Protein AF-A0A150UNR0-F1 (afdb_monomer_lite)

pLDDT: mean 86.09, std 13.55, range [34.5, 97.44]

Foldseek 3Di:
DDDPPPQQDDQDQAPDPQQAAAELEPLVVSLVSLVVRCVVRVPAFLRSLVCVLSRYDPVCSVVSVVLCVVQSGSVRSSVVSCVVRVVVHVVVVVVVVVVVVVVVVVCVVVPDDDD

Radius of gyration: 19.93 Å; chains: 1; bounding box: 59×33×53 Å

Sequence (115 aa):
MNYTQVFMTPLPYPGSSEAPFFTGDNITSFLRDYKRMILRCGCPDNRAAMLMEAYCDEGTVSQVRALQEDYPTLHALADAMKERFSQFDKEQYLGTIEALTQYVEEVLRRGPVDI

Secondary structure (DSSP, 8-state):
-------PPPPPPTTSTTS--B-SS-HHHHHHHHHHHHHHHT--HHHHHHTGGGGB-HHHHHHHHHHHHH--SHHHHHHHHHHHHHHHHHHHHHHHHHHHHHHHHHHHHH-----

Structure (mmCIF, N/CA/C/O backbone):
data_AF-A0A150UNR0-F1
#
_entry.id   AF-A0A150UNR0-F1
#
loop_
_atom_site.group_PDB
_atom_site.id
_atom_site.type_symbol
_atom_site.label_atom_id
_atom_site.label_alt_id
_atom_site.label_comp_id
_atom_site.label_asym_id
_atom_site.label_entity_id
_atom_site.label_seq_id
_atom_site.pdbx_PDB_ins_code
_atom_site.Cartn_x
_atom_site.Cartn_y
_atom_site.Cartn_z
_atom_site.occupancy
_atom_site.B_iso_or_equiv
_atom_site.auth_seq_id
_atom_site.auth_comp_id
_atom_site.auth_asym_id
_atom_site.auth_atom_id
_atom_site.pdbx_PDB_model_num
ATOM 1 N N . MET A 1 1 ? 32.239 -11.890 -19.009 1.00 34.50 1 MET A N 1
ATOM 2 C CA . MET A 1 1 ? 31.241 -11.259 -18.120 1.00 34.50 1 MET A CA 1
ATOM 3 C C . MET A 1 1 ? 30.105 -12.248 -17.939 1.00 34.50 1 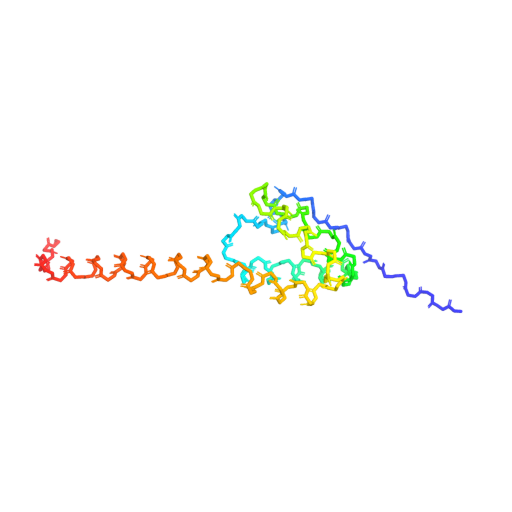MET A C 1
ATOM 5 O O . MET A 1 1 ? 29.448 -12.560 -18.921 1.00 34.50 1 MET A O 1
ATOM 9 N N . ASN A 1 2 ? 29.929 -12.800 -16.736 1.00 36.88 2 ASN A N 1
ATOM 10 C CA . ASN A 1 2 ? 28.754 -13.613 -16.422 1.00 36.88 2 ASN A CA 1
ATOM 11 C C . ASN A 1 2 ? 27.621 -12.657 -16.057 1.00 36.88 2 ASN A C 1
ATOM 13 O O . ASN A 1 2 ? 27.658 -12.038 -14.997 1.00 36.88 2 ASN A O 1
ATOM 17 N N . TYR A 1 3 ? 26.642 -12.512 -16.946 1.00 45.09 3 TYR A N 1
ATOM 18 C CA . TYR A 1 3 ? 25.364 -11.924 -16.574 1.00 45.09 3 TYR A CA 1
ATOM 19 C C . TYR A 1 3 ? 24.649 -12.969 -15.726 1.00 45.09 3 TYR A C 1
ATOM 21 O O . TYR A 1 3 ? 24.158 -13.964 -16.254 1.00 45.09 3 TYR A O 1
ATOM 29 N N . THR A 1 4 ? 24.634 -12.789 -14.406 1.00 51.91 4 THR A N 1
ATOM 30 C CA . THR A 1 4 ? 23.698 -13.519 -13.553 1.00 51.91 4 THR A CA 1
ATOM 31 C C . THR A 1 4 ? 22.308 -13.137 -14.042 1.00 51.91 4 THR A C 1
ATOM 33 O O . THR A 1 4 ? 21.844 -12.023 -13.809 1.00 51.91 4 THR A O 1
ATOM 36 N N . GLN A 1 5 ? 21.687 -14.017 -14.821 1.00 48.81 5 GLN A N 1
ATOM 37 C CA . GLN A 1 5 ? 20.342 -13.822 -15.328 1.00 48.81 5 GLN A CA 1
ATOM 38 C C . GLN A 1 5 ? 19.416 -13.844 -14.113 1.00 48.81 5 GLN A C 1
ATOM 40 O O . GLN A 1 5 ? 19.142 -14.897 -13.541 1.00 48.81 5 GLN A O 1
ATOM 45 N N . VAL A 1 6 ? 19.014 -12.661 -13.648 1.00 57.28 6 VAL A N 1
ATOM 46 C CA . VAL A 1 6 ? 18.031 -12.531 -12.575 1.00 57.28 6 VAL A CA 1
ATOM 47 C C . VAL A 1 6 ? 16.714 -13.025 -13.161 1.00 57.28 6 VAL A C 1
ATOM 49 O O . VAL A 1 6 ? 16.080 -12.329 -13.952 1.00 57.28 6 VAL A O 1
ATOM 52 N N . PHE A 1 7 ? 16.340 -14.265 -12.847 1.00 55.22 7 PHE A N 1
ATOM 53 C CA . PHE A 1 7 ? 15.031 -14.807 -13.193 1.00 55.22 7 PHE A CA 1
ATOM 54 C C . PHE A 1 7 ? 13.976 -14.024 -12.411 1.00 55.22 7 PHE A C 1
ATOM 56 O O . PHE A 1 7 ? 13.678 -14.330 -11.259 1.00 55.22 7 PHE A O 1
ATOM 63 N N . MET A 1 8 ? 13.447 -12.968 -13.025 1.00 74.81 8 MET A N 1
ATOM 64 C CA . MET A 1 8 ? 12.307 -12.238 -12.487 1.00 74.81 8 MET A CA 1
ATOM 65 C C . MET A 1 8 ? 11.066 -13.098 -12.694 1.00 74.81 8 MET A C 1
ATOM 67 O O . MET A 1 8 ? 10.697 -13.387 -13.835 1.00 74.81 8 MET A O 1
ATOM 71 N N . THR A 1 9 ? 10.425 -13.518 -11.605 1.00 85.56 9 THR A N 1
ATOM 72 C CA . THR A 1 9 ? 9.089 -14.101 -11.726 1.00 85.56 9 THR A CA 1
ATOM 73 C C . THR A 1 9 ? 8.094 -12.977 -12.025 1.00 85.56 9 THR A C 1
ATOM 75 O O . THR A 1 9 ? 8.270 -11.851 -11.542 1.00 85.56 9 THR A O 1
ATOM 78 N N . PRO A 1 10 ? 7.083 -13.227 -12.874 1.00 87.56 10 PRO A N 1
ATOM 79 C CA . PRO A 1 10 ? 6.090 -12.214 -13.188 1.00 87.56 10 PRO A CA 1
ATOM 80 C C . PRO A 1 10 ? 5.377 -11.766 -11.911 1.00 87.56 10 PRO A C 1
ATOM 82 O O . PRO A 1 10 ? 5.153 -12.556 -10.991 1.00 87.56 10 PRO A O 1
ATOM 85 N N . LEU A 1 11 ? 5.037 -10.481 -11.860 1.00 90.31 11 LEU A N 1
ATOM 86 C CA . LEU A 1 11 ? 4.191 -9.964 -10.794 1.00 90.31 11 LEU A CA 1
ATOM 87 C C . LEU A 1 11 ? 2.783 -10.566 -10.926 1.00 90.31 11 LEU A C 1
ATOM 89 O O . LEU A 1 11 ? 2.292 -10.676 -12.054 1.00 90.31 11 LEU A O 1
ATOM 93 N N . PRO A 1 12 ? 2.139 -10.948 -9.808 1.00 92.75 12 PRO A N 1
ATOM 94 C CA . PRO A 1 12 ? 0.740 -11.351 -9.802 1.00 92.75 12 PRO A CA 1
ATOM 95 C C . PRO A 1 12 ? -0.154 -10.312 -10.479 1.00 92.75 12 PRO A C 1
ATOM 97 O O . PRO A 1 12 ? 0.092 -9.110 -10.388 1.00 92.75 12 PRO A O 1
ATOM 100 N N . TYR A 1 13 ? -1.208 -10.776 -11.148 1.00 91.56 13 TYR A N 1
ATOM 101 C CA . TYR A 1 13 ? -2.172 -9.879 -11.777 1.00 91.56 13 TYR A CA 1
ATOM 102 C C . TYR A 1 13 ? -2.881 -9.036 -10.700 1.00 91.56 13 TYR A C 1
ATOM 104 O O . TYR A 1 13 ? -3.382 -9.621 -9.730 1.00 91.56 13 TYR A O 1
ATOM 112 N N . PRO A 1 14 ? -2.945 -7.699 -10.827 1.00 89.25 14 PRO A N 1
ATOM 113 C CA . PRO A 1 14 ? -3.649 -6.877 -9.852 1.00 89.25 14 PRO A CA 1
ATOM 114 C C . PRO A 1 14 ? -5.130 -7.259 -9.744 1.00 89.25 14 PRO A C 1
ATOM 116 O O . PRO A 1 14 ? -5.792 -7.502 -10.749 1.00 89.25 14 PRO A O 1
ATOM 119 N N . GLY A 1 15 ? -5.640 -7.373 -8.517 1.00 82.75 15 GLY A N 1
ATOM 120 C CA . GLY A 1 15 ? -6.995 -7.874 -8.248 1.00 82.75 15 GLY A CA 1
ATOM 121 C C . GLY A 1 15 ? -7.136 -9.404 -8.264 1.00 82.75 15 GLY A C 1
ATOM 122 O O . GLY A 1 15 ? -8.224 -9.918 -8.012 1.00 82.75 15 GLY A O 1
ATOM 123 N N . SER A 1 16 ? -6.061 -10.157 -8.524 1.00 90.62 16 SER A N 1
ATOM 124 C CA . SER A 1 16 ? -6.044 -11.605 -8.270 1.00 90.62 16 SER A CA 1
ATOM 125 C C . SER A 1 16 ? -5.902 -11.913 -6.777 1.00 90.62 16 SER A C 1
ATOM 127 O O . SER A 1 16 ? -5.390 -11.102 -6.010 1.00 90.62 16 SER A O 1
ATOM 129 N N . SER A 1 17 ? -6.267 -13.130 -6.363 1.00 88.06 17 SER A N 1
ATOM 130 C CA . SER A 1 17 ? -6.097 -13.595 -4.976 1.00 88.06 17 SER A CA 1
ATOM 131 C C . SER A 1 17 ? -4.637 -13.655 -4.507 1.00 88.06 17 SER A C 1
ATOM 133 O O . SER A 1 17 ? -4.376 -13.779 -3.315 1.00 88.06 17 SER A O 1
ATOM 135 N N . GLU A 1 18 ? -3.680 -13.618 -5.436 1.00 87.50 18 GLU A N 1
ATOM 136 C CA . GLU A 1 18 ? -2.243 -13.647 -5.147 1.00 87.50 18 GLU A CA 1
ATOM 137 C C . GLU A 1 18 ? -1.625 -12.246 -5.016 1.00 87.50 18 GLU A C 1
ATOM 139 O O . GLU A 1 18 ? -0.460 -12.127 -4.618 1.00 87.50 18 GLU A O 1
ATOM 144 N N . ALA A 1 19 ? -2.385 -11.203 -5.363 1.00 93.06 19 ALA A N 1
ATOM 145 C CA . ALA A 1 19 ? -1.978 -9.809 -5.314 1.00 93.06 19 ALA A CA 1
ATOM 146 C C . ALA A 1 19 ? -2.585 -9.121 -4.078 1.00 93.06 19 ALA A C 1
ATOM 148 O O . ALA A 1 19 ? -3.798 -9.195 -3.875 1.00 93.06 19 ALA A O 1
ATOM 149 N N . PRO A 1 20 ? -1.787 -8.417 -3.257 1.00 95.00 20 PRO A N 1
ATOM 150 C CA . PRO A 1 20 ? -2.347 -7.548 -2.230 1.00 95.00 20 PRO A CA 1
ATOM 151 C C . PRO A 1 20 ? -3.117 -6.406 -2.901 1.00 95.00 20 PRO A C 1
ATOM 153 O O . PRO A 1 20 ? -2.701 -5.913 -3.946 1.00 95.00 20 PRO A O 1
ATOM 156 N N . PHE A 1 21 ? -4.215 -5.967 -2.296 1.00 94.81 21 PHE A N 1
ATOM 157 C CA . PHE A 1 21 ? -5.041 -4.890 -2.835 1.00 94.81 21 PHE A CA 1
ATOM 158 C C . PHE A 1 21 ? -5.333 -3.865 -1.745 1.00 94.81 21 PHE A C 1
ATOM 160 O O . PHE A 1 21 ? -5.723 -4.235 -0.636 1.00 94.81 21 PHE A O 1
ATOM 167 N N . PHE A 1 22 ? -5.090 -2.591 -2.042 1.00 94.88 22 PHE A N 1
ATOM 168 C CA . PHE A 1 22 ? -5.223 -1.497 -1.090 1.00 94.88 22 PHE A CA 1
ATOM 169 C C . PHE A 1 22 ? -6.525 -0.734 -1.301 1.00 94.88 22 PHE A C 1
ATOM 171 O O . PHE A 1 22 ? -6.712 -0.112 -2.340 1.00 94.88 22 PHE A O 1
ATOM 178 N N . THR A 1 23 ? -7.395 -0.733 -0.295 1.00 92.06 23 THR A N 1
ATOM 179 C CA . THR A 1 23 ? -8.703 -0.056 -0.333 1.00 92.06 23 THR A CA 1
ATOM 180 C C . THR A 1 23 ? -8.723 1.279 0.411 1.00 92.06 23 THR A C 1
ATOM 182 O O . THR A 1 23 ? -9.754 1.940 0.440 1.00 92.06 23 THR A O 1
ATOM 185 N N . GLY A 1 24 ? -7.605 1.683 1.022 1.00 89.38 24 GLY A N 1
ATOM 186 C CA . GLY A 1 24 ? -7.522 2.860 1.900 1.00 89.38 24 GLY A CA 1
ATOM 187 C C . GLY A 1 24 ? -7.318 2.508 3.368 1.00 89.38 24 GLY A C 1
ATOM 188 O O . GLY A 1 24 ? -6.751 3.315 4.100 1.00 89.38 24 GLY A O 1
ATOM 189 N N . ASP A 1 25 ? -7.667 1.280 3.747 1.00 86.50 25 ASP A N 1
ATOM 190 C CA . ASP A 1 25 ? -7.525 0.765 5.105 1.00 86.50 25 ASP A CA 1
ATOM 191 C C . ASP A 1 25 ? -6.336 -0.192 5.229 1.00 86.50 25 ASP A C 1
ATOM 193 O O . ASP A 1 25 ? -5.904 -0.845 4.273 1.00 86.50 25 ASP A O 1
ATOM 197 N N . ASN A 1 26 ? -5.853 -0.347 6.457 1.00 87.19 26 ASN A N 1
ATOM 198 C CA . ASN A 1 26 ? -4.793 -1.260 6.860 1.00 87.19 26 ASN A CA 1
ATOM 199 C C . ASN A 1 26 ? -3.506 -1.094 6.035 1.00 87.19 26 ASN A C 1
ATOM 201 O O . ASN A 1 26 ? -2.886 -2.087 5.623 1.00 87.19 26 ASN A O 1
ATOM 205 N N . ILE A 1 27 ? -3.063 0.155 5.830 1.00 92.38 27 ILE A N 1
ATOM 206 C CA . ILE A 1 27 ?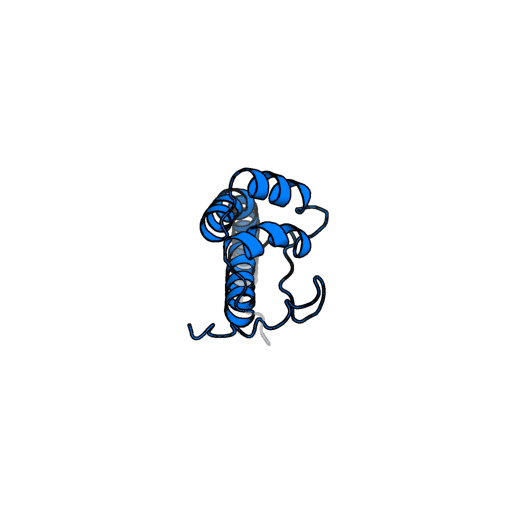 -1.886 0.493 5.006 1.00 92.38 27 ILE A CA 1
ATOM 207 C C . ILE A 1 27 ? -0.639 -0.293 5.434 1.00 92.38 27 ILE A C 1
ATOM 209 O O . ILE A 1 27 ? 0.163 -0.734 4.606 1.00 92.38 27 ILE A O 1
ATOM 213 N N . THR A 1 28 ? -0.495 -0.550 6.734 1.00 91.69 28 THR A N 1
ATOM 214 C CA . THR A 1 28 ? 0.634 -1.317 7.276 1.00 91.69 28 THR A CA 1
ATOM 215 C C . THR A 1 28 ? 0.655 -2.763 6.770 1.00 91.69 28 THR A C 1
ATOM 217 O O . THR A 1 28 ? 1.719 -3.273 6.403 1.00 91.69 28 THR A O 1
ATOM 220 N N . SER A 1 29 ? -0.503 -3.429 6.733 1.00 91.50 29 SER A N 1
ATOM 221 C CA . SER A 1 29 ? -0.615 -4.804 6.233 1.00 91.50 29 SER A CA 1
ATOM 222 C C . SER A 1 29 ? -0.391 -4.852 4.727 1.00 91.50 29 SER A C 1
ATOM 224 O O . SER A 1 29 ? 0.416 -5.661 4.268 1.00 91.50 29 SER A O 1
ATOM 226 N N . PHE A 1 30 ? -1.007 -3.929 3.982 1.00 95.19 30 PHE A N 1
ATOM 227 C CA . PHE A 1 30 ? -0.816 -3.823 2.538 1.00 95.19 30 PHE A CA 1
ATOM 228 C C . PHE A 1 30 ? 0.665 -3.670 2.165 1.00 95.19 30 PHE A C 1
ATOM 230 O O . PHE A 1 30 ? 1.193 -4.481 1.407 1.00 95.19 30 PHE A O 1
ATOM 237 N N . LEU A 1 31 ? 1.375 -2.696 2.747 1.00 95.81 31 LEU A N 1
ATOM 238 C CA . LEU A 1 31 ? 2.785 -2.447 2.420 1.00 95.81 31 LEU A CA 1
ATOM 239 C C . LEU A 1 31 ? 3.691 -3.629 2.780 1.00 95.81 31 LEU A C 1
ATOM 241 O O . LEU A 1 31 ? 4.659 -3.914 2.069 1.00 95.81 31 LEU A O 1
ATOM 245 N N . ARG A 1 32 ? 3.390 -4.339 3.874 1.00 94.94 32 ARG A N 1
ATOM 246 C CA . ARG A 1 32 ? 4.115 -5.557 4.257 1.00 94.94 32 ARG A CA 1
ATOM 247 C C . ARG A 1 32 ? 3.947 -6.648 3.202 1.00 94.94 32 ARG A C 1
ATOM 249 O O . ARG A 1 32 ? 4.939 -7.264 2.801 1.00 94.94 32 ARG A O 1
ATOM 256 N N . ASP A 1 33 ? 2.717 -6.889 2.768 1.00 95.38 33 ASP A N 1
ATOM 257 C CA . ASP A 1 33 ? 2.400 -7.967 1.835 1.00 95.38 33 ASP A CA 1
ATOM 258 C C . ASP A 1 33 ? 2.876 -7.623 0.416 1.00 95.38 33 ASP A C 1
ATOM 260 O O . ASP A 1 33 ? 3.479 -8.467 -0.253 1.00 95.38 33 ASP A O 1
ATOM 264 N N . TYR A 1 34 ? 2.767 -6.352 0.017 1.00 96.12 34 TYR A N 1
ATOM 265 C CA . TYR A 1 34 ? 3.358 -5.816 -1.208 1.00 96.12 34 TYR A CA 1
ATOM 266 C C . TYR A 1 34 ? 4.877 -5.995 -1.221 1.00 96.12 34 TYR A C 1
ATOM 268 O O . TYR A 1 34 ? 5.419 -6.608 -2.139 1.00 96.12 34 TYR A O 1
ATOM 276 N N . LYS A 1 35 ? 5.586 -5.579 -0.162 1.00 94.81 35 LYS A N 1
ATOM 277 C CA . LYS A 1 35 ? 7.041 -5.774 -0.055 1.00 94.81 35 LYS A CA 1
ATOM 278 C C . LYS A 1 35 ? 7.431 -7.248 -0.178 1.00 94.81 35 LYS A C 1
ATOM 280 O O . LYS A 1 35 ? 8.395 -7.572 -0.871 1.00 94.81 35 LYS A O 1
ATOM 285 N N . ARG A 1 36 ? 6.685 -8.155 0.462 1.00 94.50 36 ARG A N 1
ATOM 286 C CA . ARG A 1 36 ? 6.930 -9.603 0.364 1.00 94.50 36 ARG A CA 1
ATOM 287 C C . ARG A 1 36 ? 6.751 -10.109 -1.071 1.00 94.50 36 ARG A C 1
ATOM 289 O O . ARG A 1 36 ? 7.588 -10.876 -1.545 1.00 94.50 36 ARG A O 1
ATOM 296 N N . MET A 1 37 ? 5.699 -9.670 -1.761 1.00 94.62 37 MET A N 1
ATOM 297 C CA . MET A 1 37 ? 5.448 -10.002 -3.165 1.00 94.62 37 MET A CA 1
ATOM 298 C C . MET A 1 37 ? 6.580 -9.503 -4.075 1.00 94.62 37 MET A C 1
ATOM 300 O O . MET A 1 37 ? 7.133 -10.286 -4.842 1.00 94.62 37 MET A O 1
ATOM 304 N N . ILE A 1 38 ? 6.975 -8.234 -3.948 1.00 94.19 38 ILE A N 1
ATOM 305 C CA . ILE A 1 38 ? 8.049 -7.611 -4.737 1.00 94.19 38 ILE A CA 1
ATOM 306 C C . ILE A 1 38 ? 9.379 -8.353 -4.568 1.00 94.19 38 ILE A C 1
ATOM 308 O O . ILE A 1 38 ? 10.042 -8.654 -5.563 1.00 94.19 38 ILE A O 1
ATOM 312 N N . LEU A 1 39 ? 9.738 -8.708 -3.328 1.00 92.12 39 LEU A N 1
ATOM 313 C CA . LEU A 1 39 ? 10.947 -9.481 -3.029 1.00 92.12 39 LEU A CA 1
ATOM 314 C C . LEU A 1 39 ? 10.913 -10.871 -3.673 1.00 92.12 39 LEU A C 1
ATOM 316 O O . LEU A 1 39 ? 11.904 -11.293 -4.264 1.00 92.12 39 LEU A O 1
ATOM 320 N N . ARG A 1 40 ? 9.768 -11.563 -3.613 1.00 92.50 40 ARG A N 1
ATOM 321 C CA . ARG A 1 40 ? 9.572 -12.867 -4.269 1.00 92.50 40 ARG A CA 1
ATOM 322 C C . ARG A 1 40 ? 9.710 -12.767 -5.791 1.00 92.50 40 ARG A C 1
ATOM 324 O O . ARG A 1 40 ? 10.256 -13.673 -6.414 1.00 92.50 40 ARG A O 1
ATOM 331 N N . CYS A 1 41 ? 9.235 -11.667 -6.372 1.00 90.19 41 CYS A N 1
ATOM 332 C CA . CYS A 1 41 ? 9.299 -11.413 -7.809 1.00 90.19 41 CYS A CA 1
ATOM 333 C C . CYS A 1 41 ? 10.665 -10.914 -8.299 1.00 90.19 41 CYS A C 1
ATOM 335 O O . CYS A 1 41 ? 10.890 -10.819 -9.506 1.00 90.19 41 CYS A O 1
ATOM 337 N N . GLY A 1 42 ? 11.583 -10.588 -7.382 1.00 91.44 42 GLY A N 1
ATOM 338 C CA . GLY A 1 42 ? 12.852 -9.948 -7.723 1.00 91.44 42 GLY A CA 1
ATOM 339 C C . GLY A 1 42 ? 12.655 -8.589 -8.398 1.00 91.44 42 GLY A C 1
ATOM 340 O O . GLY A 1 42 ? 13.483 -8.182 -9.211 1.00 91.44 42 GLY A O 1
ATOM 341 N N . CYS A 1 43 ? 11.535 -7.909 -8.122 1.00 91.38 43 CYS A N 1
ATOM 342 C CA . CYS A 1 43 ? 11.207 -6.639 -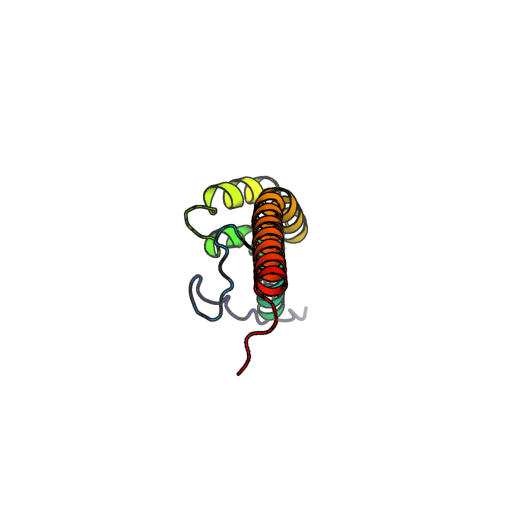8.755 1.00 91.38 43 CYS A CA 1
ATOM 343 C C . CYS A 1 43 ? 12.061 -5.512 -8.140 1.00 91.38 43 CYS A C 1
ATOM 345 O O . CYS A 1 43 ? 12.057 -5.355 -6.917 1.00 91.38 43 CYS A O 1
ATOM 347 N N . PRO A 1 44 ? 12.805 -4.739 -8.957 1.00 91.88 44 PRO A N 1
ATOM 348 C CA . PRO A 1 44 ? 13.592 -3.613 -8.473 1.00 91.88 44 PRO A CA 1
ATOM 349 C C . PRO A 1 44 ? 12.733 -2.575 -7.755 1.00 91.88 44 PRO A C 1
ATOM 351 O O . PRO A 1 44 ? 11.595 -2.322 -8.142 1.00 91.88 44 PRO A O 1
ATOM 354 N N . ASP A 1 45 ? 13.316 -1.937 -6.746 1.00 92.31 45 ASP A N 1
ATOM 355 C CA . ASP A 1 45 ? 12.632 -1.014 -5.838 1.00 92.31 45 ASP A CA 1
ATOM 356 C C . ASP A 1 45 ? 11.928 0.150 -6.564 1.00 92.31 45 ASP A C 1
ATOM 358 O O . ASP A 1 45 ? 10.754 0.420 -6.325 1.00 92.31 45 ASP A O 1
ATOM 362 N N . ASN A 1 46 ? 12.599 0.769 -7.539 1.00 93.56 46 ASN A N 1
ATOM 363 C CA . ASN A 1 46 ? 12.033 1.839 -8.366 1.00 93.56 46 ASN A CA 1
ATOM 364 C C . ASN A 1 46 ? 10.876 1.358 -9.256 1.00 93.56 46 ASN A C 1
ATOM 366 O O . ASN A 1 46 ? 9.856 2.029 -9.391 1.00 93.56 46 ASN A O 1
ATOM 370 N N . ARG A 1 47 ? 11.002 0.162 -9.841 1.00 92.94 47 ARG A N 1
ATOM 371 C CA . ARG A 1 47 ? 9.936 -0.443 -10.645 1.00 92.94 47 ARG A CA 1
ATOM 372 C C . ARG A 1 47 ? 8.736 -0.802 -9.772 1.00 92.94 47 ARG A C 1
ATOM 374 O O . ARG A 1 47 ? 7.600 -0.620 -10.194 1.00 92.94 47 ARG A O 1
ATOM 381 N N . ALA A 1 48 ? 8.979 -1.293 -8.563 1.00 94.31 48 ALA A N 1
ATOM 382 C CA . ALA A 1 48 ? 7.934 -1.587 -7.597 1.00 94.31 48 ALA A CA 1
ATOM 383 C C . ALA A 1 48 ? 7.210 -0.319 -7.128 1.00 94.31 48 ALA A C 1
ATOM 385 O O . ALA A 1 48 ? 5.993 -0.358 -6.969 1.00 94.31 48 ALA A O 1
ATOM 386 N N . ALA A 1 49 ? 7.924 0.797 -6.958 1.00 96.12 49 ALA A N 1
ATOM 387 C CA . ALA A 1 49 ? 7.310 2.091 -6.682 1.00 96.12 49 ALA A CA 1
ATOM 388 C C . ALA A 1 49 ? 6.381 2.511 -7.824 1.00 96.12 49 ALA A C 1
ATOM 390 O O . ALA A 1 49 ? 5.222 2.796 -7.570 1.00 96.12 49 ALA A O 1
ATOM 391 N N . MET A 1 50 ? 6.839 2.456 -9.080 1.00 94.69 50 MET A N 1
ATOM 392 C CA . MET A 1 50 ? 6.040 2.823 -10.263 1.00 94.69 50 MET A CA 1
ATOM 393 C C . MET A 1 50 ? 4.769 1.982 -10.454 1.00 94.69 50 MET A C 1
ATOM 395 O O . MET A 1 50 ? 3.794 2.464 -11.020 1.00 94.69 50 MET A O 1
ATOM 399 N N . LEU A 1 51 ? 4.770 0.724 -10.013 1.00 94.31 51 LEU A N 1
ATOM 400 C CA . LEU A 1 51 ? 3.642 -0.191 -10.207 1.00 94.31 51 LEU A CA 1
ATOM 401 C C . LEU A 1 51 ? 2.613 -0.157 -9.070 1.00 94.31 51 LEU A C 1
ATOM 403 O O . LEU A 1 51 ? 1.591 -0.827 -9.187 1.00 94.31 51 LEU A O 1
ATOM 407 N N . MET A 1 52 ? 2.867 0.596 -7.994 1.00 95.62 52 MET A N 1
ATOM 408 C CA . MET A 1 52 ? 2.048 0.572 -6.779 1.00 95.62 52 MET A CA 1
ATOM 409 C C . MET A 1 52 ? 0.572 0.884 -7.048 1.00 95.62 52 MET A C 1
ATOM 411 O O . MET A 1 52 ? -0.287 0.143 -6.578 1.00 95.62 52 MET A O 1
ATOM 415 N N . GLU A 1 53 ? 0.275 1.923 -7.839 1.00 95.38 53 GLU A N 1
ATOM 416 C CA . GLU A 1 53 ? -1.106 2.339 -8.131 1.00 95.38 53 GLU A CA 1
ATOM 417 C C . GLU A 1 53 ? -1.981 1.228 -8.719 1.00 95.38 53 GLU A C 1
ATOM 419 O O . GLU A 1 53 ? -3.182 1.201 -8.472 1.00 95.38 53 GLU A O 1
ATOM 424 N N . ALA A 1 54 ? -1.396 0.272 -9.447 1.00 95.31 54 ALA A N 1
ATOM 425 C CA . ALA A 1 54 ? -2.153 -0.829 -10.032 1.00 95.31 54 ALA A CA 1
ATOM 426 C C . ALA A 1 54 ? -2.762 -1.758 -8.965 1.00 95.31 54 ALA A C 1
ATOM 428 O O . ALA A 1 54 ? -3.711 -2.478 -9.254 1.00 95.31 54 ALA A O 1
ATOM 429 N N . TYR A 1 55 ? -2.224 -1.740 -7.743 1.00 96.00 55 TYR A N 1
ATOM 430 C CA . TYR A 1 55 ? -2.674 -2.538 -6.600 1.00 96.00 55 TYR A CA 1
ATOM 431 C C . TYR A 1 55 ? -3.548 -1.727 -5.636 1.00 96.00 55 TYR A C 1
ATOM 433 O O . TYR A 1 55 ? -3.718 -2.113 -4.479 1.00 96.00 55 TYR A O 1
ATOM 441 N N . CYS A 1 56 ? -4.079 -0.596 -6.094 1.00 95.25 56 CYS A N 1
ATOM 442 C CA . CYS A 1 56 ? -4.912 0.300 -5.310 1.00 95.25 56 CYS A CA 1
ATOM 443 C C . CYS A 1 56 ? -6.330 0.374 -5.881 1.00 95.25 56 CYS A C 1
ATOM 445 O O . CYS A 1 56 ? -6.544 0.282 -7.088 1.00 95.25 56 CYS A O 1
ATOM 447 N N . ASP A 1 57 ? -7.292 0.567 -4.988 1.00 93.88 57 ASP A N 1
ATOM 448 C CA . ASP A 1 57 ? -8.680 0.856 -5.319 1.00 93.88 57 ASP A CA 1
ATOM 449 C C . ASP A 1 57 ? -8.834 2.234 -5.976 1.00 93.88 57 ASP A C 1
ATOM 451 O O . ASP A 1 57 ? -8.036 3.147 -5.731 1.00 93.88 57 ASP A O 1
ATOM 455 N N . GLU A 1 58 ? -9.897 2.412 -6.765 1.00 91.50 58 GLU A N 1
ATOM 456 C CA . GLU A 1 58 ? -10.213 3.671 -7.449 1.00 91.50 58 GLU A CA 1
ATOM 457 C C . GLU A 1 58 ? -10.270 4.874 -6.489 1.00 91.50 58 GLU A C 1
ATOM 459 O O . GLU A 1 58 ? -9.844 5.972 -6.854 1.00 91.50 58 GLU A O 1
ATOM 464 N N . GLY A 1 59 ? -10.716 4.683 -5.241 1.00 90.62 59 GLY A N 1
ATOM 465 C CA . GLY A 1 59 ? -10.767 5.748 -4.234 1.00 90.62 59 GLY A CA 1
ATOM 466 C C . GLY A 1 59 ? -9.393 6.221 -3.735 1.00 90.62 59 GLY A C 1
ATOM 467 O O . GLY A 1 59 ? -9.260 7.335 -3.219 1.00 90.62 59 GLY A O 1
ATOM 468 N N . THR A 1 60 ? -8.349 5.406 -3.902 1.00 92.56 60 THR A N 1
ATOM 469 C CA . THR A 1 60 ? -6.996 5.685 -3.386 1.00 92.56 60 THR A CA 1
ATOM 470 C C . THR A 1 60 ? -5.958 5.906 -4.478 1.00 92.56 60 THR A C 1
ATOM 472 O O . THR A 1 60 ? -4.969 6.604 -4.237 1.00 92.56 60 THR A O 1
ATOM 475 N N . VAL A 1 61 ? -6.202 5.388 -5.687 1.00 94.94 61 VAL A N 1
ATOM 476 C CA . VAL A 1 61 ? -5.251 5.380 -6.807 1.00 94.94 61 VAL A CA 1
ATOM 477 C C . VAL A 1 61 ? -4.702 6.771 -7.132 1.00 94.94 61 VAL A C 1
ATOM 479 O O . VAL A 1 61 ? -3.495 6.936 -7.272 1.00 94.94 61 VAL A O 1
ATOM 482 N N . SER A 1 62 ? -5.553 7.803 -7.155 1.00 94.62 62 SER A N 1
ATOM 483 C CA . SER A 1 62 ? -5.139 9.179 -7.469 1.00 94.62 62 SER A CA 1
ATOM 484 C C . SER A 1 62 ? -4.183 9.764 -6.427 1.00 94.62 62 SER A C 1
ATOM 486 O O . SER A 1 62 ? -3.270 10.510 -6.771 1.00 94.62 62 SER A O 1
ATOM 488 N N . GLN A 1 63 ? -4.371 9.419 -5.151 1.00 94.06 63 GLN A N 1
ATOM 489 C CA . GLN A 1 63 ? -3.489 9.872 -4.074 1.00 94.06 63 GLN A CA 1
ATOM 490 C C . GLN A 1 63 ? -2.156 9.120 -4.109 1.00 94.06 63 GLN A C 1
ATOM 492 O O . GLN A 1 63 ? -1.109 9.729 -3.919 1.00 94.06 63 GLN A O 1
ATOM 497 N N . VAL A 1 64 ? -2.188 7.813 -4.386 1.00 95.62 64 VAL A N 1
ATOM 498 C CA . VAL A 1 64 ? -0.977 6.990 -4.519 1.00 95.62 64 VAL A CA 1
ATOM 499 C C . VAL A 1 64 ? -0.139 7.458 -5.7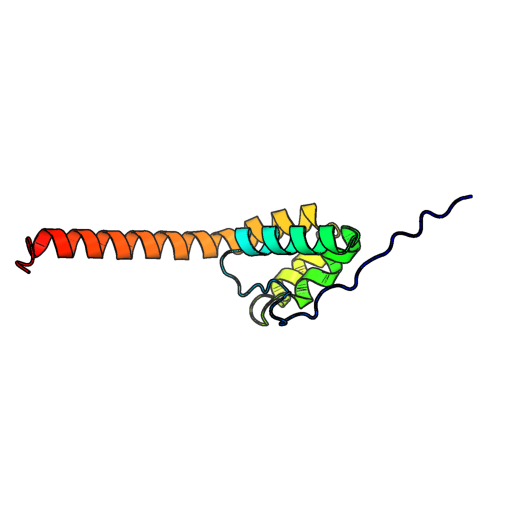10 1.00 95.62 64 VAL A C 1
ATOM 501 O O . VAL A 1 64 ? 1.063 7.653 -5.551 1.00 95.62 64 VAL A O 1
ATOM 504 N N . ARG A 1 65 ? -0.773 7.735 -6.858 1.00 96.31 65 ARG A N 1
ATOM 505 C CA . ARG A 1 65 ? -0.109 8.269 -8.055 1.00 96.31 65 ARG A CA 1
ATOM 506 C C . ARG A 1 65 ? 0.645 9.564 -7.768 1.00 96.31 65 ARG A C 1
ATOM 508 O O . ARG A 1 65 ? 1.809 9.671 -8.132 1.00 96.31 65 ARG A O 1
ATOM 515 N N . ALA A 1 66 ? 0.011 10.512 -7.075 1.00 95.38 66 ALA A N 1
ATOM 516 C CA . ALA A 1 66 ? 0.657 11.771 -6.705 1.00 95.38 66 ALA A CA 1
ATOM 517 C C . ALA A 1 66 ? 1.914 11.536 -5.848 1.00 95.38 66 ALA A C 1
ATOM 519 O O . ALA A 1 66 ? 2.957 12.126 -6.100 1.00 95.38 66 ALA A O 1
ATOM 520 N N . LEU A 1 67 ? 1.856 10.606 -4.887 1.00 96.19 67 LEU A N 1
ATOM 521 C CA . LEU A 1 67 ? 3.028 10.247 -4.084 1.00 96.19 67 LEU A CA 1
ATOM 522 C C . LEU A 1 67 ? 4.123 9.557 -4.917 1.00 96.19 67 LEU A C 1
ATOM 524 O O . LEU A 1 67 ? 5.303 9.753 -4.655 1.00 96.19 67 LEU A O 1
ATOM 528 N N . GLN A 1 68 ? 3.777 8.755 -5.925 1.00 94.94 68 GLN A N 1
ATOM 529 C CA . GLN A 1 68 ? 4.775 8.104 -6.785 1.00 94.94 68 GLN A CA 1
ATOM 530 C C . GLN A 1 68 ? 5.604 9.102 -7.608 1.00 94.94 68 GLN A C 1
ATOM 532 O O . GLN A 1 68 ? 6.756 8.799 -7.925 1.00 94.94 68 GLN A O 1
ATOM 537 N N . GLU A 1 69 ? 5.042 10.266 -7.947 1.00 93.12 69 GLU A N 1
ATOM 538 C CA . GLU A 1 69 ? 5.760 11.336 -8.654 1.00 93.12 69 GLU A CA 1
ATOM 539 C C . GLU A 1 69 ? 6.867 11.949 -7.779 1.00 93.12 69 GLU A C 1
ATOM 541 O O . GLU A 1 69 ? 7.974 12.187 -8.265 1.00 93.12 69 GLU A O 1
ATOM 546 N N . ASP A 1 70 ? 6.598 12.116 -6.481 1.00 95.44 70 ASP A N 1
ATOM 547 C CA . ASP A 1 70 ? 7.530 12.704 -5.510 1.00 95.44 70 ASP A CA 1
ATOM 548 C C . ASP A 1 70 ? 8.498 11.674 -4.893 1.00 95.44 70 ASP A C 1
ATOM 550 O O . ASP A 1 70 ? 9.620 12.011 -4.499 1.00 95.44 70 ASP A O 1
ATOM 554 N N . TYR A 1 71 ? 8.092 10.401 -4.818 1.00 95.88 71 TYR A N 1
ATOM 555 C CA . TYR A 1 71 ? 8.815 9.333 -4.123 1.00 95.88 71 TYR A CA 1
ATOM 556 C C . TYR A 1 71 ? 9.103 8.135 -5.053 1.00 95.88 71 TYR A C 1
ATOM 558 O O . TYR A 1 71 ? 8.382 7.134 -5.040 1.00 95.88 71 TYR A O 1
ATOM 566 N N . PRO A 1 72 ? 10.202 8.170 -5.836 1.00 91.31 72 PRO A N 1
ATOM 567 C CA . PRO A 1 72 ? 10.477 7.185 -6.891 1.00 91.31 72 PRO A CA 1
ATOM 568 C C . PRO A 1 72 ? 11.031 5.838 -6.392 1.00 91.31 72 PRO A C 1
ATOM 570 O O . PRO A 1 72 ? 11.318 4.952 -7.199 1.00 91.31 72 PRO A O 1
ATOM 573 N N . THR A 1 73 ? 11.235 5.673 -5.083 1.00 94.62 73 THR A N 1
ATOM 574 C CA . THR A 1 73 ? 11.699 4.425 -4.457 1.00 94.62 73 THR A CA 1
ATOM 575 C C . THR A 1 73 ? 10.592 3.847 -3.589 1.00 94.62 73 THR A C 1
ATOM 577 O O . THR A 1 73 ? 9.857 4.584 -2.931 1.00 94.62 73 THR A O 1
ATOM 580 N N . LEU A 1 74 ? 10.465 2.520 -3.557 1.00 94.31 74 LEU A N 1
ATOM 581 C CA . LEU A 1 74 ? 9.413 1.846 -2.799 1.00 94.31 74 LEU A CA 1
ATOM 582 C C . LEU A 1 74 ? 9.568 2.127 -1.306 1.00 94.31 74 LEU A C 1
ATOM 584 O O . LEU A 1 74 ? 8.570 2.248 -0.603 1.00 94.31 74 LEU A O 1
ATOM 588 N N . HIS A 1 75 ? 10.804 2.258 -0.818 1.00 93.25 75 HIS A N 1
ATOM 589 C CA . HIS A 1 75 ? 11.042 2.630 0.571 1.00 93.25 75 HIS A CA 1
ATOM 590 C C . HIS A 1 75 ? 10.469 4.013 0.912 1.00 93.25 75 HIS A C 1
ATOM 592 O O . HIS A 1 75 ? 9.704 4.110 1.870 1.00 93.25 75 HIS A O 1
ATOM 598 N N . ALA A 1 76 ? 10.801 5.047 0.132 1.00 95.19 76 ALA A N 1
ATOM 599 C CA . ALA A 1 76 ? 10.330 6.407 0.394 1.00 95.19 76 ALA A CA 1
ATOM 600 C C . ALA A 1 76 ? 8.815 6.532 0.178 1.00 95.19 76 ALA A C 1
ATOM 602 O O . ALA A 1 76 ? 8.119 7.133 0.994 1.00 95.19 76 ALA A O 1
ATOM 603 N N . LEU A 1 77 ? 8.294 5.885 -0.869 1.00 97.44 77 LEU A N 1
ATOM 604 C CA . LEU A 1 77 ? 6.863 5.832 -1.147 1.00 97.44 77 LEU A CA 1
ATOM 605 C C . LEU A 1 77 ? 6.094 5.158 -0.007 1.00 97.44 77 LEU A C 1
ATOM 607 O O . LEU A 1 77 ? 5.051 5.651 0.405 1.00 97.44 77 LEU A O 1
ATOM 611 N N . ALA A 1 78 ? 6.607 4.049 0.534 1.00 96.25 78 ALA A N 1
ATOM 612 C CA . ALA A 1 78 ? 5.965 3.342 1.637 1.00 96.25 78 ALA A CA 1
ATOM 613 C C . ALA A 1 78 ? 5.850 4.213 2.896 1.00 96.25 78 ALA A C 1
ATOM 615 O O . ALA A 1 78 ? 4.836 4.142 3.590 1.00 96.25 78 ALA A O 1
ATOM 616 N N . ASP A 1 79 ? 6.859 5.030 3.194 1.00 95.38 79 ASP A N 1
ATOM 617 C CA . ASP A 1 79 ? 6.817 5.934 4.343 1.00 95.38 79 ASP A CA 1
ATOM 618 C C . ASP A 1 79 ? 5.827 7.087 4.114 1.00 95.38 79 ASP A C 1
ATOM 620 O O . ASP A 1 79 ? 4.994 7.347 4.984 1.00 95.38 79 ASP A O 1
ATOM 624 N N . ALA A 1 80 ? 5.809 7.679 2.915 1.00 95.62 80 ALA A N 1
ATOM 625 C CA . ALA A 1 80 ? 4.830 8.703 2.546 1.00 95.62 80 ALA A CA 1
ATOM 626 C C . ALA A 1 80 ? 3.383 8.171 2.564 1.00 95.62 80 ALA A C 1
ATOM 628 O O . ALA A 1 80 ? 2.472 8.815 3.087 1.00 95.62 80 ALA A O 1
ATOM 629 N N . MET A 1 81 ? 3.159 6.955 2.057 1.00 95.00 81 MET A N 1
ATOM 630 C CA . MET A 1 81 ? 1.851 6.298 2.112 1.00 95.00 81 MET A CA 1
ATOM 631 C C . MET A 1 81 ? 1.427 6.012 3.553 1.00 95.00 81 MET A C 1
ATOM 633 O O . MET A 1 81 ? 0.272 6.243 3.903 1.00 95.00 81 MET A O 1
ATOM 637 N N . LYS A 1 82 ? 2.335 5.553 4.424 1.00 93.62 82 LYS A N 1
ATOM 638 C CA . LYS A 1 82 ? 2.011 5.398 5.849 1.00 93.62 82 LYS A CA 1
ATOM 639 C C . LYS A 1 82 ? 1.598 6.723 6.458 1.00 93.62 82 LYS A C 1
ATOM 641 O O . LYS A 1 82 ? 0.576 6.757 7.129 1.00 93.62 82 LYS A O 1
ATOM 646 N N . GLU A 1 83 ? 2.344 7.797 6.240 1.00 92.00 83 GLU A N 1
ATOM 647 C CA . GLU A 1 83 ? 1.984 9.105 6.788 1.00 92.00 83 GLU A CA 1
ATOM 648 C C . GLU A 1 83 ? 0.591 9.548 6.317 1.00 92.00 83 GLU A C 1
ATOM 650 O O . GLU A 1 83 ? -0.235 9.973 7.127 1.00 92.00 83 GLU A O 1
ATOM 655 N N . ARG A 1 84 ? 0.299 9.352 5.026 1.00 90.94 84 ARG A N 1
ATOM 656 C CA . ARG A 1 84 ? -0.968 9.749 4.412 1.00 90.94 84 ARG A CA 1
ATOM 657 C C . ARG A 1 84 ? -2.168 8.919 4.875 1.00 90.94 84 ARG A C 1
ATOM 659 O O . ARG A 1 84 ? -3.221 9.490 5.143 1.00 90.94 84 ARG A O 1
ATOM 666 N N . PHE A 1 85 ? -2.024 7.598 4.956 1.00 90.31 85 PHE A N 1
ATOM 667 C CA . PHE A 1 85 ? -3.141 6.669 5.169 1.00 90.31 85 PHE A CA 1
ATOM 668 C C . PHE A 1 85 ? -3.238 6.123 6.603 1.00 90.31 85 PHE A C 1
ATOM 670 O O . PHE A 1 85 ? -4.287 5.622 6.989 1.00 90.31 85 PHE A O 1
ATOM 677 N N . SER A 1 86 ? -2.214 6.286 7.454 1.00 82.19 86 SER A N 1
ATOM 678 C CA . SER A 1 86 ? -2.294 5.831 8.858 1.00 82.19 86 SER A CA 1
ATOM 679 C C . SER A 1 86 ? -3.315 6.607 9.696 1.00 82.19 86 SER A C 1
ATOM 681 O O . SER A 1 86 ? -3.639 6.178 10.802 1.00 82.19 86 SER A O 1
ATOM 683 N N . GLN A 1 87 ? -3.796 7.766 9.230 1.00 70.56 87 GLN A N 1
ATOM 684 C CA . GLN A 1 87 ? -4.893 8.477 9.895 1.00 70.56 87 GLN A CA 1
ATOM 685 C C . GLN A 1 87 ? -6.199 7.672 9.814 1.00 70.56 87 GLN A C 1
ATOM 687 O O . GLN A 1 87 ? -6.859 7.514 10.837 1.00 70.56 87 GLN A O 1
ATOM 692 N N . PHE A 1 88 ? -6.487 7.063 8.659 1.00 63.84 88 PHE A N 1
ATOM 693 C CA . PHE A 1 88 ? -7.646 6.186 8.470 1.00 63.84 88 PHE A CA 1
ATOM 694 C C . PHE A 1 88 ? -7.534 4.900 9.307 1.00 63.84 88 PHE A C 1
ATOM 696 O O . PHE A 1 88 ? -8.478 4.548 10.013 1.00 63.84 88 PHE A O 1
ATOM 703 N N . ASP A 1 89 ? -6.348 4.272 9.353 1.00 66.50 89 ASP A N 1
ATOM 704 C CA . ASP A 1 89 ? -6.098 3.100 10.216 1.00 66.50 89 ASP A CA 1
ATOM 705 C C . ASP A 1 89 ? -6.376 3.406 11.700 1.00 66.50 89 ASP A C 1
ATOM 707 O O . ASP A 1 89 ? -6.932 2.580 12.427 1.00 66.50 89 ASP A O 1
ATOM 711 N N . LYS A 1 90 ? -5.986 4.598 12.173 1.00 66.69 90 LYS A N 1
ATOM 712 C CA . LYS A 1 90 ? -6.187 5.015 13.569 1.00 66.69 90 LYS A CA 1
ATOM 713 C C . LYS A 1 90 ? -7.656 5.239 13.902 1.00 66.69 90 LYS A C 1
ATOM 715 O O . LYS A 1 90 ? -8.078 4.823 14.978 1.00 66.69 90 LYS A O 1
ATOM 720 N N . GLU A 1 91 ? -8.416 5.878 13.018 1.00 68.12 91 GLU A N 1
ATOM 721 C CA . GLU A 1 91 ? -9.851 6.112 13.219 1.00 68.12 91 GLU A CA 1
ATOM 722 C C . GLU A 1 91 ? -10.627 4.792 13.273 1.00 68.12 91 GLU A C 1
ATOM 724 O O . GLU A 1 91 ? -11.417 4.575 14.193 1.00 68.12 91 GLU A O 1
ATOM 729 N N . GLN A 1 92 ? -10.328 3.859 12.364 1.00 69.00 92 GLN A N 1
ATOM 730 C CA . GLN A 1 92 ? -10.927 2.524 12.372 1.00 69.00 92 GLN A CA 1
ATOM 731 C C . GLN A 1 92 ? -10.565 1.737 13.644 1.00 69.00 92 GLN A C 1
ATOM 733 O O . GLN A 1 92 ? -11.419 1.080 14.252 1.00 69.00 92 GLN A O 1
ATOM 738 N N . TYR A 1 93 ? -9.304 1.814 14.077 1.00 72.44 93 TYR A N 1
ATOM 739 C CA . TYR A 1 93 ? -8.835 1.158 15.296 1.00 72.44 93 TYR A CA 1
ATOM 740 C C . TYR A 1 93 ? -9.501 1.731 16.558 1.00 72.44 93 TYR A C 1
ATOM 742 O O . TYR A 1 93 ? -9.958 0.968 17.411 1.00 72.44 93 TYR A O 1
ATOM 750 N N . LEU A 1 94 ? -9.616 3.059 16.658 1.00 77.94 94 LEU A N 1
ATOM 751 C CA . LEU A 1 94 ? -10.303 3.739 17.760 1.00 77.94 94 LEU A CA 1
ATOM 752 C C . LEU A 1 94 ? -11.786 3.361 17.818 1.00 77.94 94 LEU A C 1
ATOM 754 O O . LEU A 1 94 ? -12.251 2.942 18.876 1.00 77.94 94 LEU A O 1
ATOM 758 N N . GLY A 1 95 ? -12.496 3.400 16.687 1.00 77.38 95 GLY A N 1
ATOM 759 C CA . GLY A 1 95 ? -13.903 2.989 16.630 1.00 77.38 95 GLY A CA 1
ATOM 760 C C . GLY A 1 95 ? -14.111 1.525 17.035 1.00 77.38 95 GLY A C 1
ATOM 761 O O . GLY A 1 95 ? -15.082 1.191 17.712 1.00 77.38 95 GLY A O 1
ATOM 762 N N . THR A 1 96 ? -13.160 0.647 16.699 1.00 81.69 96 THR A N 1
ATOM 763 C CA . THR A 1 96 ? -13.190 -0.760 17.130 1.00 81.69 96 THR A CA 1
ATOM 764 C C . THR A 1 96 ? -13.018 -0.892 18.646 1.00 81.69 96 THR A C 1
ATOM 766 O O . THR A 1 96 ? -13.737 -1.667 19.278 1.00 81.69 96 THR A O 1
ATOM 769 N N . ILE A 1 97 ? -12.100 -0.131 19.253 1.00 85.81 97 ILE A N 1
ATOM 770 C CA . ILE A 1 97 ? -11.921 -0.114 20.712 1.00 85.81 97 ILE A CA 1
ATOM 771 C C . ILE A 1 97 ? -13.173 0.419 21.408 1.00 85.81 97 ILE A C 1
ATOM 773 O O . ILE A 1 97 ? -13.609 -0.173 22.395 1.00 85.81 97 ILE A O 1
ATOM 777 N N . GLU A 1 98 ? -13.766 1.503 20.912 1.00 88.81 98 GLU A N 1
ATOM 778 C CA . GLU A 1 98 ? -14.989 2.073 21.483 1.00 88.81 98 GLU A CA 1
ATOM 779 C C . GLU A 1 98 ? -16.151 1.075 21.428 1.00 88.81 98 GLU A C 1
ATOM 781 O O . GLU A 1 98 ? -16.801 0.840 22.447 1.00 88.81 98 GLU A O 1
ATOM 786 N N . ALA A 1 99 ? -16.358 0.410 20.288 1.00 87.19 99 ALA A N 1
ATOM 787 C CA . ALA A 1 99 ? -17.391 -0.613 20.138 1.00 87.19 99 ALA A CA 1
ATOM 788 C C . ALA A 1 99 ? -17.173 -1.809 21.081 1.00 87.19 99 ALA A C 1
ATOM 790 O O . ALA A 1 99 ? -18.116 -2.286 21.715 1.00 87.19 99 ALA A O 1
ATOM 791 N N . LEU A 1 100 ? -15.928 -2.281 21.215 1.00 90.50 100 LEU A N 1
ATOM 792 C CA . LEU A 1 100 ? -15.582 -3.355 22.150 1.00 90.50 100 LEU A CA 1
ATOM 793 C C . LEU A 1 100 ? -15.779 -2.929 23.609 1.00 90.50 100 LEU A C 1
ATOM 795 O O . LEU A 1 100 ? -16.258 -3.723 24.415 1.00 90.50 100 LEU A O 1
ATOM 799 N N . THR A 1 101 ? -15.450 -1.682 23.943 1.00 91.69 101 THR A N 1
ATOM 800 C CA . THR A 1 101 ? -15.618 -1.128 25.293 1.00 91.69 101 THR A CA 1
ATOM 801 C C . THR A 1 101 ? -17.100 -1.051 25.650 1.00 91.69 101 THR A C 1
ATOM 803 O O . THR A 1 101 ? -17.501 -1.597 26.674 1.00 91.69 101 THR A O 1
ATOM 806 N N . GLN A 1 102 ? -17.931 -0.495 24.763 1.00 88.12 102 GLN A N 1
ATOM 807 C CA . GLN A 1 102 ? -19.386 -0.445 24.935 1.00 88.12 102 GLN A CA 1
ATOM 808 C C . GLN A 1 102 ? -20.004 -1.842 25.060 1.00 88.12 102 GLN A C 1
ATOM 810 O O . GLN A 1 102 ? -20.890 -2.060 25.885 1.00 88.12 102 GLN A O 1
ATOM 815 N N . TYR A 1 103 ? -19.530 -2.809 24.269 1.00 88.88 103 TYR A N 1
ATOM 816 C CA . TYR A 1 103 ? -19.982 -4.194 24.375 1.00 88.88 103 TYR A CA 1
ATOM 817 C C . TYR A 1 103 ? -19.642 -4.804 25.740 1.00 88.88 103 TYR A C 1
ATOM 819 O O . TYR A 1 103 ? -20.511 -5.395 26.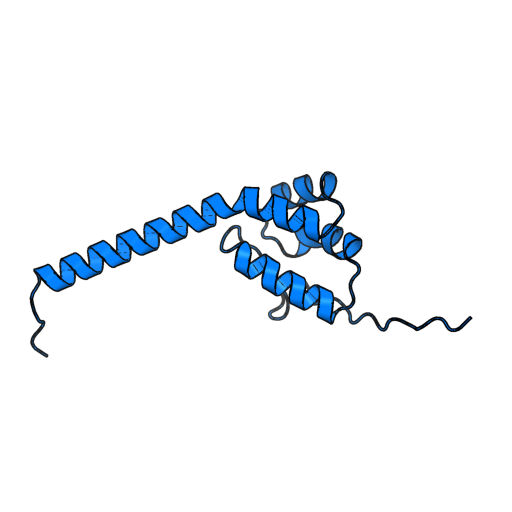379 1.00 88.88 103 TYR A O 1
ATOM 827 N N . VAL A 1 104 ? -18.400 -4.647 26.211 1.00 88.88 104 VAL A N 1
ATOM 828 C CA . VAL A 1 104 ? -17.973 -5.151 27.526 1.00 88.88 104 VAL A CA 1
ATOM 829 C C . VAL A 1 104 ? -18.767 -4.486 28.650 1.00 88.88 104 VAL A C 1
ATOM 831 O O . VAL A 1 104 ? -19.238 -5.184 29.546 1.00 88.88 104 VAL A O 1
ATOM 834 N N . GLU A 1 105 ? -18.975 -3.171 28.592 1.00 90.62 105 GLU A N 1
ATOM 835 C CA . GLU A 1 105 ? -19.794 -2.438 29.563 1.00 90.62 105 GLU A CA 1
ATOM 836 C C . GLU A 1 105 ? -21.240 -2.946 29.591 1.00 90.62 105 GLU A C 1
ATOM 838 O O . GLU A 1 105 ? -21.790 -3.179 30.668 1.00 90.62 105 GLU A O 1
ATOM 843 N N . GLU A 1 106 ? -21.849 -3.193 28.430 1.00 87.19 106 GLU A N 1
ATOM 844 C CA . GLU A 1 106 ? -23.217 -3.709 28.345 1.00 87.19 106 GLU A CA 1
ATOM 845 C C . GLU A 1 106 ? -23.328 -5.157 28.849 1.00 87.19 106 GLU A C 1
ATOM 847 O O . GLU A 1 106 ? -24.292 -5.492 29.543 1.00 87.19 106 GLU A O 1
ATOM 852 N N . VAL A 1 107 ? -22.343 -6.014 28.559 1.00 85.19 107 VAL A N 1
ATOM 853 C CA . VAL A 1 107 ? -22.277 -7.384 29.099 1.00 85.19 107 VAL A CA 1
ATOM 854 C C . VAL A 1 107 ? -22.149 -7.357 30.622 1.00 85.19 107 VAL A C 1
ATOM 856 O O . VAL A 1 107 ? -22.889 -8.056 31.311 1.00 85.19 107 VAL A O 1
ATOM 859 N N . LEU A 1 108 ? -21.265 -6.514 31.163 1.00 82.81 108 LEU A N 1
ATOM 860 C CA . LEU A 1 108 ? -21.106 -6.350 32.609 1.00 82.81 108 LEU A CA 1
ATOM 861 C C . LEU A 1 108 ? -22.378 -5.786 33.264 1.00 82.81 108 LEU A C 1
ATOM 863 O O . LEU A 1 108 ? -22.749 -6.224 34.351 1.00 82.81 108 LEU A O 1
ATOM 867 N N . ARG A 1 109 ? -23.083 -4.861 32.597 1.00 84.12 109 ARG A N 1
ATOM 868 C CA . ARG A 1 109 ? -24.344 -4.277 33.079 1.00 84.12 109 ARG A CA 1
ATOM 869 C C . ARG A 1 109 ? -25.488 -5.291 33.130 1.00 84.12 109 ARG A C 1
ATOM 871 O O . ARG A 1 109 ? -26.330 -5.206 34.022 1.00 84.12 109 ARG A O 1
ATOM 878 N N . ARG A 1 110 ? -25.558 -6.220 32.173 1.00 83.00 110 ARG A N 1
ATOM 879 C CA . ARG A 1 110 ? -26.631 -7.230 32.099 1.00 83.00 110 ARG A CA 1
ATOM 880 C C . ARG A 1 110 ? -26.494 -8.351 33.131 1.00 83.00 110 ARG A C 1
ATOM 882 O O . ARG A 1 110 ? -27.469 -9.065 33.347 1.00 83.00 110 ARG A O 1
ATOM 889 N N . GLY A 1 111 ? -25.346 -8.460 33.803 1.00 68.12 111 GLY A N 1
ATOM 890 C CA . GLY A 1 111 ? -25.050 -9.576 34.700 1.00 68.12 111 GLY A CA 1
ATOM 891 C C . GLY A 1 111 ? -24.827 -10.886 33.930 1.00 68.12 111 GLY A C 1
ATOM 892 O O . GLY A 1 111 ? -25.002 -10.924 32.710 1.00 68.12 111 GLY A O 1
ATOM 893 N N . PRO A 1 112 ? -24.395 -11.965 34.607 1.00 64.94 112 PRO A N 1
ATOM 894 C CA . PRO A 1 112 ? -24.206 -13.256 33.957 1.00 64.94 112 PRO A CA 1
ATOM 895 C C . PRO A 1 112 ? -25.517 -13.707 33.304 1.00 64.94 112 PRO A C 1
ATOM 897 O O . PRO A 1 112 ? -26.564 -13.743 33.948 1.00 64.94 112 PRO A O 1
ATOM 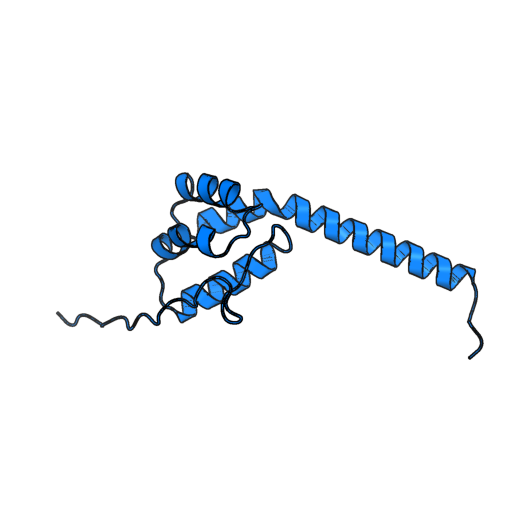900 N N . VAL A 1 113 ? -25.454 -14.032 32.013 1.00 63.03 113 VAL A N 1
ATOM 901 C CA . VAL A 1 113 ? -26.528 -14.766 31.343 1.00 63.03 113 VAL A CA 1
ATOM 902 C C . VAL A 1 113 ? -26.417 -16.199 31.849 1.00 63.03 113 VAL A C 1
ATOM 904 O O . VAL A 1 113 ? -25.468 -16.892 31.486 1.00 63.03 113 VAL A O 1
ATOM 907 N N . ASP A 1 114 ? -27.331 -16.608 32.728 1.00 58.12 114 ASP A N 1
ATOM 908 C CA . ASP A 1 114 ? -27.496 -18.020 33.078 1.00 58.12 114 ASP A CA 1
ATOM 909 C C . ASP A 1 114 ? -27.765 -18.799 31.777 1.00 58.12 114 ASP A C 1
ATOM 911 O O . ASP A 1 114 ? -28.738 -18.515 31.071 1.00 58.12 114 ASP A O 1
ATOM 915 N N . ILE A 1 115 ? -26.852 -19.714 31.431 1.00 57.41 115 ILE A N 1
ATOM 916 C CA . ILE A 1 115 ? -26.943 -20.628 30.279 1.00 57.41 115 ILE A CA 1
ATOM 917 C C . ILE A 1 115 ? -27.505 -21.965 30.753 1.00 57.41 115 ILE A C 1
ATOM 919 O O . ILE A 1 115 ? -27.003 -22.462 31.788 1.00 57.41 115 ILE A O 1
#